Protein AF-A0A963RTH6-F1 (afdb_monomer_lite)

Radius of gyration: 16.6 Å; chains: 1; bounding box: 41×22×58 Å

pLDDT: mean 89.82, std 11.67, range [44.25, 97.75]

Foldseek 3Di:
DDPPPQDPVSVVVVVVVVLVVLLVVLVVCQVVQWDADDCPPDVQHKTFLVSQQPCVNDPPVSNVVNVVSVVSCVVVVQWDADPVDRRIIGGPDDD

Sequence (95 aa):
MTSGAINAVQAAELIRRGLLLADHKVLADIQAECHLVSPRHDPQGWRDIRPMLDQRERSAMATDMAAEALAYARDRGLIEHHPHSAHLVRITRSL

Secondary structure (DSSP, 8-state):
----PPPHHHHHHHHHHHHHHHHHHHHHHHHHHSEES-TTT-TT--EE-HHHH-TTTS-HHHHHHHHHHHHHHHHTTSEEEETTEEEEEEE----

Structure (mmCIF, N/CA/C/O backbone):
data_AF-A0A963RTH6-F1
#
_entry.id   AF-A0A963RTH6-F1
#
loop_
_atom_site.group_PDB
_atom_site.id
_atom_site.type_symbol
_atom_site.label_atom_id
_atom_site.label_alt_id
_atom_site.label_comp_id
_atom_site.label_asym_id
_atom_site.label_entity_id
_atom_site.label_seq_id
_atom_site.pdbx_PDB_ins_code
_atom_site.Cartn_x
_atom_site.Cartn_y
_atom_site.Cartn_z
_atom_site.occupancy
_atom_site.B_iso_or_equiv
_atom_site.auth_seq_id
_atom_site.auth_comp_id
_atom_site.auth_asym_id
_atom_site.auth_atom_id
_atom_site.pdbx_PDB_model_num
ATOM 1 N N . MET A 1 1 ? -9.487 11.842 39.024 1.00 44.25 1 MET A N 1
ATOM 2 C CA . MET A 1 1 ? -9.417 11.872 37.548 1.00 44.25 1 MET A CA 1
ATOM 3 C C . MET A 1 1 ? -9.970 10.554 37.037 1.00 44.25 1 MET A C 1
ATOM 5 O O . MET A 1 1 ? -9.250 9.567 36.996 1.00 44.25 1 MET A O 1
ATOM 9 N N . THR A 1 2 ? -11.273 10.485 36.784 1.00 48.91 2 THR A N 1
ATOM 10 C CA . THR A 1 2 ? -11.906 9.286 36.227 1.00 48.91 2 THR A CA 1
ATOM 11 C C . THR A 1 2 ? -11.541 9.203 34.749 1.00 48.91 2 THR A C 1
ATOM 13 O O . THR A 1 2 ? -12.069 9.949 33.930 1.00 48.91 2 THR A O 1
ATOM 16 N N . SER A 1 3 ? -10.591 8.328 34.416 1.00 63.12 3 SER A N 1
ATOM 17 C CA . SER A 1 3 ? -10.394 7.878 33.039 1.00 63.12 3 SER A CA 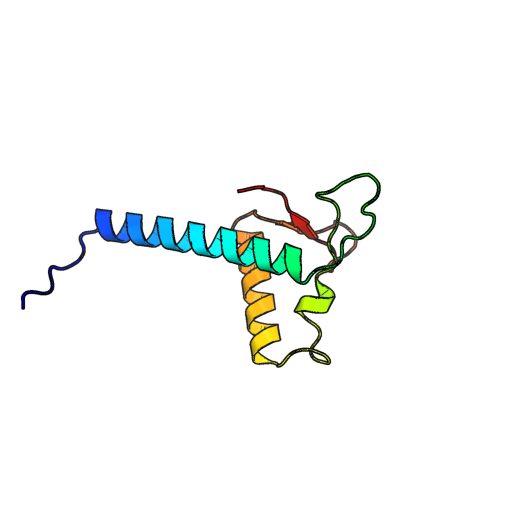1
ATOM 18 C C . SER A 1 3 ? -11.683 7.174 32.616 1.00 63.12 3 SER A C 1
ATOM 20 O O . SER A 1 3 ? -11.979 6.076 33.087 1.00 63.12 3 SER A O 1
ATOM 22 N N . GLY A 1 4 ? -12.521 7.861 31.842 1.00 74.44 4 GLY A N 1
ATOM 23 C CA . GLY A 1 4 ? -13.736 7.274 31.294 1.00 74.44 4 GLY A CA 1
ATOM 24 C C . GLY A 1 4 ? -13.337 6.204 30.290 1.00 74.44 4 GLY A C 1
ATOM 25 O O . GLY A 1 4 ? -12.697 6.520 29.289 1.00 74.44 4 GLY A O 1
ATOM 26 N N . ALA A 1 5 ? -13.675 4.945 30.570 1.00 80.56 5 ALA A N 1
ATOM 27 C CA . ALA A 1 5 ? -13.437 3.854 29.637 1.00 80.56 5 ALA A CA 1
ATOM 28 C C . ALA A 1 5 ? -14.073 4.188 28.278 1.00 80.56 5 ALA A C 1
ATOM 30 O O . ALA A 1 5 ? -15.239 4.580 28.205 1.00 80.56 5 ALA A O 1
ATOM 31 N N . ILE A 1 6 ? -13.287 4.048 27.211 1.00 86.19 6 ILE A N 1
ATOM 32 C CA . ILE A 1 6 ? -13.739 4.262 25.837 1.00 86.19 6 ILE A CA 1
ATOM 33 C C . ILE A 1 6 ? -14.786 3.188 25.530 1.00 86.19 6 ILE A C 1
ATOM 35 O O . ILE A 1 6 ? -14.517 1.997 25.696 1.00 86.19 6 ILE A O 1
ATOM 39 N N . ASN A 1 7 ? -15.985 3.584 25.102 1.00 90.88 7 ASN A N 1
ATOM 40 C CA . ASN A 1 7 ? -17.005 2.610 24.719 1.00 90.88 7 ASN A CA 1
ATOM 41 C C . ASN A 1 7 ? -16.703 2.006 23.332 1.00 90.88 7 ASN A C 1
ATOM 43 O O . ASN A 1 7 ? -15.882 2.521 22.573 1.00 90.88 7 ASN A O 1
ATOM 47 N N . ALA A 1 8 ? -17.386 0.915 22.977 1.00 92.81 8 ALA A N 1
ATOM 48 C CA . ALA A 1 8 ? -17.123 0.195 21.729 1.00 92.81 8 ALA A CA 1
ATOM 49 C C . ALA A 1 8 ? -17.283 1.068 20.466 1.00 92.81 8 ALA A C 1
ATOM 51 O O . ALA A 1 8 ? -16.526 0.910 19.512 1.00 92.81 8 ALA A O 1
ATOM 52 N N . VAL A 1 9 ? -18.222 2.021 20.470 1.00 94.19 9 VAL A N 1
ATOM 53 C CA . VAL A 1 9 ? -18.448 2.939 19.339 1.00 94.19 9 VAL A CA 1
ATOM 54 C C . VAL A 1 9 ? -17.279 3.908 19.189 1.00 94.19 9 VAL A C 1
ATOM 56 O O . VAL A 1 9 ? -16.766 4.107 18.090 1.00 94.19 9 VAL A O 1
ATOM 59 N N . GLN A 1 10 ? -16.817 4.481 20.298 1.00 93.81 10 GLN A N 1
ATOM 60 C CA . GLN A 1 10 ? -15.660 5.372 20.309 1.00 93.81 10 GLN A CA 1
ATOM 61 C C . GLN A 1 10 ? -14.380 4.626 19.909 1.00 93.81 10 GLN A C 1
ATOM 63 O O . GLN A 1 10 ? -13.578 5.161 19.148 1.00 93.81 10 GLN A O 1
ATOM 68 N N . ALA A 1 11 ? -14.208 3.381 20.361 1.00 95.00 11 ALA A N 1
ATOM 69 C CA . ALA A 1 11 ? -13.083 2.540 19.963 1.00 95.00 11 ALA A CA 1
ATOM 70 C C . ALA A 1 11 ? -13.109 2.236 18.456 1.00 95.00 11 ALA A C 1
ATOM 72 O O . ALA A 1 11 ? -12.093 2.398 17.782 1.00 95.00 11 ALA A O 1
ATOM 73 N N . ALA A 1 12 ? -14.272 1.871 17.907 1.00 95.81 12 ALA A N 1
ATOM 74 C CA . ALA A 1 12 ? -14.435 1.629 16.475 1.00 95.81 12 ALA A CA 1
ATOM 75 C C . ALA A 1 12 ? -14.117 2.879 15.638 1.00 95.81 12 ALA A C 1
ATOM 77 O O . ALA A 1 12 ? -13.434 2.785 14.618 1.00 95.81 12 ALA A O 1
ATOM 78 N N . GLU A 1 13 ? -14.552 4.058 16.085 1.00 96.69 13 GLU A N 1
ATOM 79 C CA . GLU A 1 13 ? -14.260 5.316 15.396 1.00 96.69 13 GLU A CA 1
ATOM 80 C C . GLU A 1 13 ? -12.769 5.681 15.454 1.00 96.69 13 GLU A C 1
ATOM 82 O O . GLU A 1 13 ? -12.209 6.138 14.456 1.00 96.69 13 GLU A O 1
ATOM 87 N N . LEU A 1 14 ? -12.097 5.438 16.584 1.00 96.44 14 LEU A N 1
ATOM 88 C CA . LEU A 1 14 ? -10.647 5.619 16.696 1.00 96.44 14 LEU A CA 1
ATOM 89 C C . LEU A 1 14 ? -9.888 4.684 15.751 1.00 96.44 14 LEU A C 1
ATOM 91 O O . LEU A 1 14 ? -8.991 5.139 15.043 1.00 96.44 14 LEU A O 1
ATOM 95 N N . ILE A 1 15 ? -10.283 3.409 15.685 1.00 96.69 15 ILE A N 1
ATOM 96 C CA . ILE A 1 15 ? -9.695 2.429 14.762 1.00 96.69 15 ILE A CA 1
ATOM 97 C C . ILE A 1 15 ? -9.899 2.880 13.316 1.00 96.69 15 ILE A C 1
ATOM 99 O O . ILE A 1 15 ? -8.940 2.935 12.550 1.00 96.69 15 ILE A O 1
ATOM 103 N N . ARG A 1 16 ? -11.123 3.275 12.943 1.00 96.56 16 ARG A N 1
ATOM 104 C CA . ARG A 1 16 ? -11.433 3.759 11.591 1.00 96.56 16 ARG A CA 1
ATOM 105 C C . ARG A 1 16 ? -10.552 4.947 11.201 1.00 96.56 16 ARG A C 1
ATOM 107 O O . ARG A 1 16 ? -10.016 4.970 10.097 1.00 96.56 16 ARG A O 1
ATOM 114 N N . ARG A 1 17 ? -10.383 5.926 12.095 1.00 97.19 17 ARG A N 1
ATOM 115 C CA . ARG A 1 17 ? 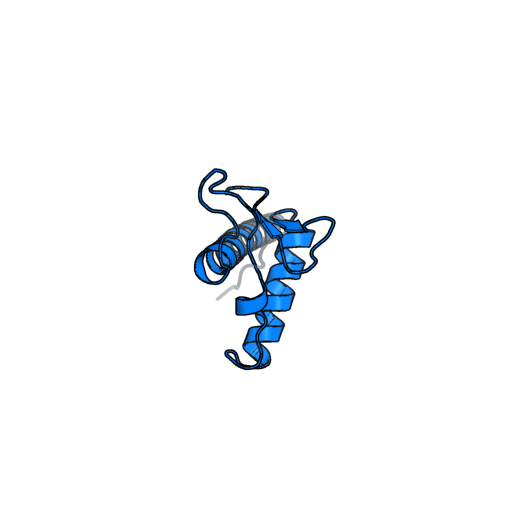-9.511 7.090 11.861 1.00 97.19 17 ARG A CA 1
ATOM 116 C C . ARG A 1 17 ? -8.043 6.698 11.758 1.00 97.19 17 ARG A C 1
ATOM 118 O O . ARG A 1 17 ? -7.358 7.200 10.875 1.00 97.19 17 ARG A O 1
ATOM 125 N N . GLY A 1 18 ? -7.578 5.803 12.627 1.00 97.62 18 GLY A N 1
ATOM 126 C CA . GLY A 1 18 ? -6.213 5.282 12.589 1.00 97.62 18 GLY A CA 1
ATOM 127 C C . GLY A 1 18 ? -5.898 4.605 11.257 1.00 97.62 18 GLY A C 1
ATOM 128 O O . GLY A 1 18 ? -4.880 4.915 10.647 1.00 97.62 18 GLY A O 1
ATOM 129 N N . LEU A 1 19 ? -6.812 3.767 10.761 1.00 96.94 19 LEU A N 1
ATOM 130 C CA . LEU A 1 19 ? -6.676 3.121 9.454 1.00 96.94 19 LEU A CA 1
ATOM 131 C C . LEU A 1 19 ? -6.644 4.136 8.309 1.00 96.94 19 LEU A C 1
ATOM 133 O O . LEU A 1 19 ? -5.815 4.011 7.421 1.00 96.94 19 LEU A O 1
ATOM 137 N N . LEU A 1 20 ? -7.484 5.176 8.345 1.00 96.31 20 LEU A N 1
ATOM 138 C CA . LEU A 1 20 ? -7.435 6.231 7.326 1.00 96.31 20 LEU A CA 1
ATOM 139 C C . LEU A 1 20 ? -6.091 6.968 7.327 1.00 96.31 20 LEU A C 1
ATOM 141 O O . LEU A 1 20 ? -5.514 7.191 6.267 1.00 96.31 20 LEU A O 1
ATOM 145 N N . LEU A 1 21 ? -5.566 7.321 8.504 1.00 97.38 21 LEU A N 1
ATOM 146 C CA . LEU A 1 21 ? -4.252 7.960 8.616 1.00 97.38 21 LEU A CA 1
ATOM 147 C C . LEU A 1 21 ? -3.133 7.047 8.102 1.00 97.38 21 LEU A C 1
ATOM 149 O O . LEU A 1 21 ? -2.237 7.520 7.404 1.00 97.38 21 LEU A O 1
ATOM 153 N N . ALA A 1 22 ? -3.200 5.752 8.417 1.00 96.94 22 ALA A N 1
ATOM 154 C CA . ALA A 1 22 ? -2.256 4.761 7.917 1.00 96.94 22 ALA A CA 1
ATOM 155 C C . ALA A 1 22 ? -2.337 4.628 6.388 1.00 96.94 22 ALA A C 1
ATOM 157 O O . ALA A 1 22 ? -1.301 4.693 5.730 1.00 96.94 22 ALA A O 1
ATOM 158 N N . ASP A 1 23 ? -3.545 4.541 5.819 1.00 97.38 23 ASP A N 1
ATOM 159 C CA . ASP A 1 23 ? -3.753 4.487 4.368 1.00 97.38 23 ASP A CA 1
ATOM 160 C C . ASP A 1 23 ? -3.114 5.715 3.682 1.00 97.38 23 ASP A C 1
ATOM 162 O O . ASP A 1 23 ? -2.348 5.570 2.728 1.00 97.38 23 ASP A O 1
ATOM 166 N N . HIS A 1 24 ? -3.348 6.925 4.210 1.00 96.12 24 HIS A N 1
ATOM 167 C CA . HIS A 1 24 ? -2.746 8.156 3.686 1.00 96.12 24 HIS A CA 1
ATOM 168 C C . HIS A 1 24 ? -1.219 8.166 3.789 1.00 96.12 24 HIS A C 1
ATOM 170 O O . HIS A 1 24 ? -0.544 8.535 2.827 1.00 96.12 24 HIS A O 1
ATOM 176 N N . LYS A 1 25 ? -0.663 7.778 4.943 1.00 96.38 25 LYS A N 1
ATOM 177 C CA . LYS A 1 25 ? 0.788 7.793 5.160 1.00 96.38 25 LYS A CA 1
ATOM 178 C C . LYS A 1 25 ? 1.500 6.821 4.225 1.00 96.38 25 LYS A C 1
ATOM 180 O O . LYS A 1 25 ? 2.482 7.200 3.599 1.00 96.38 25 LYS A O 1
ATOM 185 N N . VAL A 1 26 ? 0.976 5.605 4.098 1.00 96.31 26 VAL A N 1
ATOM 186 C CA . VAL A 1 26 ? 1.554 4.564 3.242 1.00 96.31 26 VAL A CA 1
ATOM 187 C C . VAL A 1 26 ? 1.525 4.976 1.772 1.00 96.31 26 VAL A C 1
ATOM 189 O O . VAL A 1 26 ? 2.526 4.825 1.075 1.00 96.31 26 VAL A O 1
ATOM 192 N N . LEU A 1 27 ? 0.420 5.558 1.295 1.00 94.94 27 LEU A N 1
ATOM 193 C CA . LEU A 1 27 ? 0.359 6.075 -0.074 1.00 94.94 27 LEU A CA 1
ATOM 194 C C . LEU A 1 27 ? 1.344 7.225 -0.304 1.00 94.94 27 LEU A C 1
ATOM 196 O O . LEU A 1 27 ? 2.000 7.252 -1.345 1.00 94.94 27 LEU A O 1
ATOM 200 N N . ALA A 1 28 ? 1.478 8.143 0.657 1.00 94.50 28 ALA A N 1
ATOM 201 C CA . ALA A 1 28 ? 2.438 9.239 0.569 1.00 94.50 28 ALA A CA 1
ATOM 202 C C . ALA A 1 28 ? 3.886 8.725 0.496 1.00 94.50 28 ALA A C 1
ATOM 204 O O . ALA A 1 28 ? 4.661 9.213 -0.325 1.00 94.50 28 ALA A O 1
ATOM 205 N N . ASP A 1 29 ? 4.231 7.704 1.283 1.00 95.06 29 ASP A N 1
ATOM 206 C CA . ASP A 1 29 ? 5.566 7.096 1.270 1.00 95.06 29 ASP A CA 1
ATOM 207 C C . ASP A 1 29 ? 5.861 6.413 -0.065 1.00 95.06 29 ASP A C 1
ATOM 209 O O . ASP A 1 29 ? 6.896 6.666 -0.676 1.00 95.06 29 ASP A O 1
ATOM 213 N N . ILE A 1 30 ? 4.917 5.629 -0.592 1.00 94.25 30 ILE A N 1
ATOM 214 C CA . ILE A 1 30 ? 5.051 5.010 -1.919 1.00 94.25 30 ILE A CA 1
ATOM 215 C C . ILE A 1 30 ? 5.213 6.085 -3.003 1.00 94.25 30 ILE A C 1
ATOM 217 O O . ILE A 1 30 ? 5.994 5.925 -3.941 1.00 94.25 30 ILE A O 1
ATOM 221 N N . GLN A 1 31 ? 4.484 7.196 -2.902 1.00 92.44 31 GLN A N 1
ATOM 222 C CA . GLN A 1 31 ? 4.586 8.283 -3.872 1.00 92.44 31 GLN A CA 1
ATOM 223 C C . GLN A 1 31 ? 5.932 9.007 -3.818 1.00 92.44 31 GLN A C 1
ATOM 225 O O . GLN A 1 31 ? 6.442 9.375 -4.880 1.00 92.44 31 GLN A O 1
ATOM 230 N N . ALA A 1 32 ? 6.470 9.210 -2.614 1.00 92.75 32 ALA A N 1
ATOM 231 C CA . ALA A 1 32 ? 7.704 9.946 -2.370 1.00 92.75 32 ALA A CA 1
ATOM 232 C C . ALA A 1 32 ? 8.962 9.109 -2.633 1.00 92.75 32 ALA A C 1
ATOM 234 O O . ALA A 1 32 ? 9.945 9.635 -3.149 1.00 92.75 32 ALA A O 1
ATOM 235 N N . GLU A 1 33 ? 8.935 7.825 -2.281 1.00 93.88 33 GLU A N 1
ATOM 236 C CA . GLU A 1 33 ? 10.125 6.970 -2.273 1.00 93.88 33 GLU A CA 1
ATOM 237 C C . GLU A 1 33 ? 10.222 6.048 -3.496 1.00 93.88 33 GLU A C 1
ATOM 239 O O . GLU A 1 33 ? 11.318 5.631 -3.860 1.00 93.88 33 GLU A O 1
ATOM 244 N N . CYS A 1 34 ? 9.107 5.722 -4.161 1.00 92.88 34 CYS A N 1
ATOM 245 C CA . CYS A 1 34 ? 9.132 4.842 -5.333 1.00 92.88 34 CYS A CA 1
ATOM 246 C C . CYS A 1 34 ? 9.246 5.619 -6.646 1.00 92.88 34 CYS A C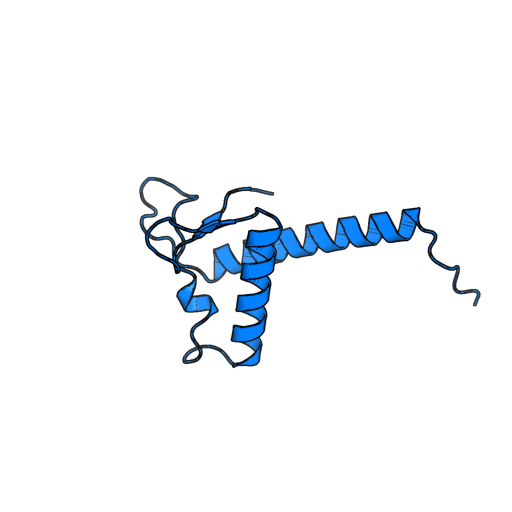 1
ATOM 248 O O . CYS A 1 34 ? 8.587 6.642 -6.859 1.00 92.88 34 CYS A O 1
ATOM 250 N N . HIS A 1 35 ? 9.987 5.057 -7.598 1.00 90.56 35 HIS A N 1
ATOM 251 C CA . HIS A 1 35 ? 10.139 5.640 -8.930 1.00 90.56 35 HIS A CA 1
ATOM 252 C C . HIS A 1 35 ? 9.020 5.208 -9.879 1.00 90.56 35 HIS A C 1
ATOM 254 O O . HIS A 1 35 ? 8.708 4.024 -9.979 1.00 90.56 35 HIS A O 1
ATOM 260 N N . LEU A 1 36 ? 8.449 6.158 -10.624 1.00 90.25 36 LEU A N 1
ATOM 261 C CA . LEU A 1 36 ? 7.439 5.882 -11.647 1.00 90.25 36 LEU A CA 1
ATOM 262 C C . LEU A 1 36 ? 8.103 5.334 -12.922 1.00 90.25 36 LEU A C 1
ATOM 264 O O . LEU A 1 36 ? 8.870 6.024 -13.596 1.00 90.25 36 LEU A O 1
ATOM 268 N N . VAL A 1 37 ? 7.787 4.089 -13.265 1.00 85.19 37 VAL A N 1
ATOM 269 C CA . VAL A 1 37 ? 8.250 3.388 -14.462 1.00 85.19 37 VAL A CA 1
ATOM 270 C C . VAL A 1 37 ? 7.270 3.706 -15.592 1.00 85.19 37 VAL A C 1
ATOM 272 O O . VAL A 1 37 ? 6.187 3.141 -15.678 1.00 85.19 37 VAL A O 1
ATOM 275 N N . SER A 1 38 ? 7.661 4.627 -16.476 1.00 69.94 38 SER A N 1
ATOM 276 C CA . SER A 1 38 ? 6.868 5.138 -17.613 1.00 69.94 38 SER A CA 1
ATOM 277 C C . SER A 1 38 ? 5.840 6.247 -17.285 1.00 69.94 38 SER A C 1
ATOM 279 O O . SER A 1 38 ? 4.642 6.110 -17.532 1.00 69.94 38 SER A O 1
ATOM 281 N N . PRO A 1 39 ? 6.303 7.425 -16.822 1.00 65.38 39 PRO A N 1
ATOM 282 C CA . PRO A 1 39 ? 5.445 8.550 -16.426 1.00 65.38 39 PRO A CA 1
ATOM 283 C C . PRO A 1 39 ? 4.690 9.232 -17.581 1.00 65.38 39 PRO A C 1
ATOM 285 O O . PRO A 1 39 ? 3.840 10.083 -17.340 1.00 65.38 39 PRO A O 1
ATOM 288 N N . ARG A 1 40 ? 5.017 8.924 -18.845 1.00 61.62 40 ARG A N 1
ATOM 289 C CA . ARG A 1 40 ? 4.572 9.726 -20.002 1.00 61.62 40 ARG A CA 1
ATOM 290 C C . ARG A 1 40 ? 3.087 9.570 -20.353 1.00 61.62 40 ARG A C 1
ATOM 292 O O . ARG A 1 40 ? 2.564 10.446 -21.034 1.00 61.62 40 ARG A O 1
ATOM 299 N N . HIS A 1 41 ? 2.422 8.500 -19.910 1.00 60.12 41 HIS A N 1
ATOM 300 C CA . HIS A 1 41 ? 1.037 8.203 -20.312 1.00 60.12 41 HIS A CA 1
ATOM 301 C C . HIS A 1 41 ? 0.109 7.734 -19.181 1.00 60.12 41 HIS A C 1
ATOM 303 O O . HIS A 1 41 ? -1.098 7.681 -19.397 1.00 60.12 41 HIS A O 1
ATOM 309 N N . ASP A 1 42 ? 0.634 7.436 -17.988 1.00 68.12 42 ASP A N 1
ATOM 310 C CA . ASP A 1 42 ? -0.170 7.037 -16.830 1.00 68.12 42 ASP A CA 1
ATOM 311 C C . ASP A 1 42 ? 0.428 7.637 -15.542 1.00 68.12 42 ASP A C 1
ATOM 313 O O . ASP A 1 42 ? 1.442 7.137 -15.046 1.00 68.12 42 ASP A O 1
ATOM 317 N N . PRO A 1 43 ? -0.156 8.716 -14.985 1.00 65.69 43 PRO A N 1
ATOM 318 C CA . PRO A 1 43 ? 0.312 9.303 -13.729 1.00 65.69 43 PRO A CA 1
ATOM 319 C C . PRO A 1 43 ? 0.085 8.378 -12.523 1.00 65.69 43 PRO A C 1
ATOM 321 O O . PRO A 1 43 ? 0.726 8.559 -11.486 1.00 65.69 43 PRO A O 1
ATOM 324 N N . GLN A 1 44 ? -0.790 7.375 -12.657 1.00 71.88 44 GLN A N 1
ATOM 325 C CA . GLN A 1 44 ? -0.942 6.301 -11.683 1.00 71.88 44 GLN A CA 1
ATOM 326 C C . GLN A 1 44 ? -0.076 5.086 -12.011 1.00 71.88 44 GLN A C 1
ATOM 328 O O . GLN A 1 44 ? -0.197 4.105 -11.299 1.00 71.88 44 GLN A O 1
AT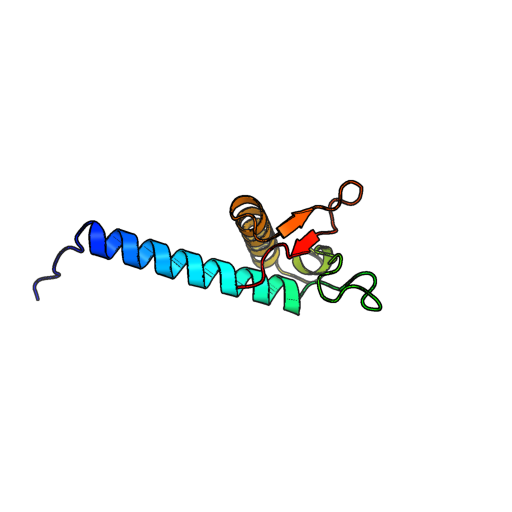OM 333 N N . GLY A 1 45 ? 0.781 5.136 -13.036 1.00 85.81 45 GLY A N 1
ATOM 334 C CA . GLY A 1 45 ? 1.502 3.988 -13.581 1.00 85.81 45 GLY A CA 1
ATOM 335 C C . GLY A 1 45 ? 2.372 3.206 -12.590 1.00 85.81 45 GLY A C 1
ATOM 336 O O . GLY A 1 45 ? 2.490 3.519 -11.405 1.00 85.81 45 GLY A O 1
ATOM 33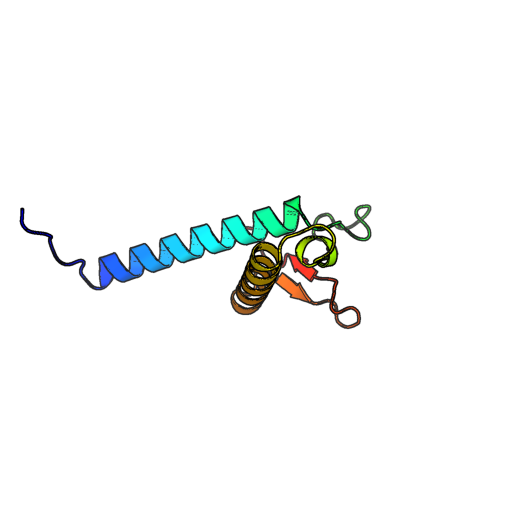7 N N . TRP A 1 46 ? 3.003 2.149 -13.096 1.00 92.88 46 TRP A N 1
ATOM 338 C CA . TRP A 1 46 ? 3.791 1.223 -12.284 1.00 92.88 46 TRP A CA 1
ATOM 339 C C . TRP A 1 46 ? 4.937 1.919 -11.550 1.00 92.88 46 TRP A C 1
ATOM 341 O O . TRP A 1 46 ? 5.739 2.628 -12.149 1.00 92.88 46 TRP A O 1
ATOM 351 N N . ARG A 1 47 ? 5.034 1.681 -10.247 1.00 94.19 47 ARG A N 1
ATOM 352 C CA . ARG A 1 47 ? 6.050 2.215 -9.345 1.00 94.19 47 ARG A CA 1
ATOM 353 C C . ARG A 1 47 ? 6.992 1.112 -8.897 1.00 94.19 47 ARG A C 1
ATOM 355 O O . ARG A 1 47 ? 6.541 0.039 -8.508 1.00 94.19 47 ARG A O 1
ATOM 362 N N . ASP A 1 48 ? 8.287 1.394 -8.941 1.00 95.62 48 ASP A N 1
ATOM 363 C CA . ASP A 1 48 ? 9.332 0.501 -8.451 1.00 95.62 48 ASP A CA 1
ATOM 364 C C . ASP A 1 48 ? 9.529 0.668 -6.945 1.00 95.62 48 ASP A C 1
ATOM 366 O O . ASP A 1 48 ? 9.927 1.742 -6.495 1.00 95.62 48 ASP A O 1
ATOM 370 N N . ILE A 1 49 ? 9.259 -0.397 -6.186 1.00 96.44 49 ILE A N 1
ATOM 371 C CA . ILE A 1 49 ? 9.347 -0.414 -4.716 1.00 96.44 49 ILE A CA 1
ATOM 372 C C . ILE A 1 49 ? 10.743 -0.752 -4.185 1.00 96.44 49 ILE A C 1
ATOM 374 O O . ILE A 1 49 ? 10.967 -0.678 -2.979 1.00 96.44 49 ILE A O 1
ATOM 378 N N . ARG A 1 50 ? 11.699 -1.127 -5.047 1.00 95.75 50 ARG A N 1
ATOM 379 C CA . ARG A 1 50 ? 13.063 -1.472 -4.610 1.00 95.75 50 ARG A CA 1
ATOM 380 C C . ARG A 1 50 ? 13.753 -0.372 -3.801 1.00 95.75 50 ARG A C 1
ATOM 382 O O . ARG A 1 50 ? 14.374 -0.746 -2.813 1.00 95.75 50 ARG A O 1
ATOM 389 N N . PRO A 1 51 ? 13.619 0.931 -4.123 1.00 95.31 51 PRO A N 1
ATOM 390 C CA . PRO A 1 51 ? 14.221 1.985 -3.309 1.00 95.31 51 PRO A CA 1
ATOM 391 C C . PRO A 1 51 ? 13.771 1.941 -1.844 1.00 95.31 51 PRO A C 1
ATOM 393 O O . PRO A 1 51 ? 14.586 2.109 -0.948 1.00 95.31 51 PRO A O 1
ATOM 396 N N . MET A 1 52 ? 12.501 1.618 -1.571 1.00 94.56 52 MET A N 1
ATOM 397 C CA . MET A 1 52 ? 11.998 1.502 -0.194 1.00 94.56 52 MET A CA 1
ATOM 398 C C . MET A 1 52 ? 12.600 0.312 0.571 1.00 94.56 52 MET A C 1
ATOM 400 O O . MET A 1 52 ? 12.605 0.312 1.804 1.00 94.56 52 MET A O 1
ATOM 404 N N . LEU A 1 53 ? 13.092 -0.700 -0.150 1.00 95.81 53 LEU A N 1
ATOM 405 C CA . LEU A 1 53 ? 13.554 -1.980 0.389 1.00 95.81 53 LEU A CA 1
ATOM 406 C C . LEU A 1 53 ? 15.072 -2.192 0.256 1.00 95.81 53 LEU A C 1
ATOM 408 O O . LEU A 1 53 ? 15.569 -3.269 0.595 1.00 95.81 53 LEU A O 1
ATOM 412 N N . ASP A 1 54 ? 15.818 -1.206 -0.248 1.00 94.75 54 ASP A N 1
ATOM 413 C CA . ASP A 1 54 ? 17.257 -1.347 -0.450 1.00 94.75 54 ASP A CA 1
ATOM 414 C C . ASP A 1 54 ? 18.024 -1.170 0.870 1.00 94.75 54 ASP A C 1
ATOM 416 O O . ASP A 1 54 ? 18.239 -0.063 1.368 1.00 94.75 54 ASP A O 1
ATOM 420 N N . GLN A 1 55 ? 18.496 -2.291 1.416 1.00 93.69 55 GLN A N 1
ATOM 421 C CA . GLN A 1 55 ? 19.307 -2.337 2.637 1.00 93.69 55 GLN A CA 1
ATOM 422 C C . GLN A 1 55 ? 20.674 -1.645 2.498 1.00 93.69 55 GLN A C 1
ATOM 424 O O . GLN A 1 55 ? 21.365 -1.447 3.496 1.00 93.69 55 GLN A O 1
ATOM 429 N N . ARG A 1 56 ? 21.105 -1.299 1.277 1.00 94.31 56 ARG A N 1
ATOM 430 C CA . ARG A 1 56 ? 22.329 -0.516 1.048 1.00 94.31 56 ARG A CA 1
ATOM 431 C C . ARG A 1 56 ? 22.120 0.968 1.329 1.00 94.31 56 ARG A C 1
ATOM 433 O O . ARG A 1 56 ? 23.083 1.655 1.654 1.00 94.31 56 ARG A O 1
ATOM 440 N N . GLU A 1 57 ? 20.885 1.447 1.202 1.00 91.12 57 GLU A N 1
ATOM 441 C CA . GLU A 1 57 ? 20.521 2.858 1.367 1.00 91.12 57 GLU A CA 1
ATOM 442 C C . GLU A 1 57 ? 19.769 3.115 2.679 1.00 91.12 57 GLU A C 1
ATOM 444 O O . GLU A 1 57 ? 19.786 4.230 3.204 1.00 91.12 57 GLU A O 1
ATOM 449 N N . ARG A 1 58 ? 19.118 2.085 3.234 1.00 93.62 58 ARG A N 1
ATOM 450 C CA . ARG A 1 58 ? 18.236 2.187 4.401 1.00 93.62 58 ARG A CA 1
ATOM 451 C C . ARG A 1 58 ? 18.677 1.226 5.501 1.00 93.62 58 ARG A C 1
ATOM 453 O O . ARG A 1 58 ? 19.258 0.174 5.254 1.00 93.62 58 ARG A O 1
ATOM 460 N N . SER A 1 59 ? 18.377 1.578 6.750 1.00 96.50 59 SER A N 1
ATOM 461 C CA . SER A 1 59 ? 18.619 0.675 7.878 1.00 96.50 59 SER A CA 1
ATOM 462 C C . SER A 1 59 ? 17.729 -0.572 7.790 1.00 96.50 59 SER A C 1
ATOM 464 O O . SER A 1 59 ? 16.680 -0.560 7.140 1.00 96.50 59 SER A O 1
ATOM 466 N N . ALA A 1 60 ? 18.113 -1.639 8.496 1.00 95.31 60 ALA A N 1
ATOM 467 C CA . ALA A 1 60 ? 17.300 -2.854 8.592 1.00 95.31 60 ALA A CA 1
ATOM 468 C C . ALA A 1 60 ? 15.880 -2.543 9.095 1.00 95.31 60 ALA A C 1
ATOM 470 O O . ALA A 1 60 ? 14.909 -2.885 8.435 1.00 95.31 60 ALA A O 1
ATOM 471 N N . MET A 1 61 ? 15.763 -1.759 10.174 1.00 96.75 61 MET A N 1
ATOM 472 C CA . MET A 1 61 ? 14.465 -1.333 10.710 1.00 96.75 61 MET A CA 1
ATOM 473 C C . MET A 1 61 ? 13.628 -0.560 9.681 1.00 96.75 61 MET A C 1
ATOM 475 O O . MET A 1 61 ? 12.427 -0.785 9.572 1.00 96.75 61 MET A O 1
ATOM 479 N N . ALA A 1 62 ? 14.240 0.347 8.912 1.00 94.94 62 ALA A N 1
ATOM 480 C CA . ALA A 1 62 ? 13.522 1.100 7.884 1.00 94.94 62 ALA A CA 1
ATOM 481 C C . ALA A 1 62 ? 13.036 0.191 6.743 1.00 94.94 62 ALA A C 1
ATOM 483 O O . ALA A 1 62 ? 11.946 0.408 6.211 1.00 94.94 62 ALA A O 1
ATOM 484 N N . THR A 1 63 ? 13.824 -0.828 6.396 1.00 96.00 63 THR A N 1
ATOM 485 C CA . THR A 1 63 ? 13.465 -1.846 5.400 1.00 96.00 63 THR A CA 1
ATOM 486 C C . THR A 1 63 ? 12.318 -2.725 5.895 1.00 96.00 63 THR A C 1
ATOM 488 O O . THR A 1 63 ? 11.347 -2.908 5.166 1.00 96.00 63 THR A O 1
ATOM 491 N N . ASP A 1 64 ? 12.376 -3.196 7.143 1.00 96.81 64 ASP A N 1
ATOM 492 C CA . ASP A 1 64 ? 11.317 -4.006 7.758 1.00 96.81 64 ASP A CA 1
ATOM 493 C C . ASP A 1 64 ? 10.000 -3.223 7.827 1.00 96.81 64 ASP A C 1
ATOM 495 O O . ASP A 1 64 ? 8.949 -3.709 7.415 1.00 96.81 64 ASP A O 1
ATOM 499 N N . MET A 1 65 ? 10.058 -1.960 8.261 1.00 97.00 65 MET A N 1
ATOM 500 C CA . MET A 1 65 ? 8.885 -1.084 8.287 1.00 97.00 65 MET A CA 1
ATOM 501 C C . MET A 1 65 ? 8.318 -0.816 6.890 1.00 97.00 65 MET A C 1
ATOM 503 O O . MET A 1 65 ? 7.101 -0.768 6.728 1.00 97.00 65 MET A O 1
ATOM 507 N N . ALA A 1 66 ? 9.171 -0.639 5.878 1.00 96.44 66 ALA A N 1
ATOM 508 C CA . ALA A 1 66 ? 8.720 -0.467 4.501 1.00 96.44 66 ALA A CA 1
ATOM 509 C C . ALA A 1 66 ? 8.066 -1.743 3.951 1.00 96.44 66 ALA A C 1
ATOM 511 O O . ALA A 1 66 ? 7.048 -1.658 3.265 1.00 96.44 66 ALA A O 1
ATOM 512 N N . ALA A 1 67 ? 8.603 -2.920 4.282 1.00 96.56 67 ALA A N 1
ATOM 513 C CA . ALA A 1 67 ? 8.000 -4.196 3.914 1.00 96.56 67 ALA A CA 1
ATOM 514 C C . ALA A 1 67 ? 6.604 -4.357 4.540 1.00 96.56 67 ALA A C 1
ATOM 516 O O . ALA A 1 67 ? 5.656 -4.697 3.831 1.00 96.56 67 ALA A O 1
ATOM 517 N N . GLU A 1 68 ? 6.452 -4.026 5.825 1.00 97.75 68 GLU A N 1
ATOM 518 C CA . GLU A 1 68 ? 5.151 -4.042 6.505 1.00 97.75 68 GLU A CA 1
ATOM 519 C C . GLU A 1 68 ? 4.175 -3.005 5.936 1.00 97.75 68 GLU A C 1
ATOM 521 O O . GLU A 1 68 ? 2.998 -3.300 5.735 1.00 97.75 68 GLU A O 1
ATOM 526 N N . ALA A 1 69 ? 4.648 -1.805 5.594 1.00 97.00 69 ALA A N 1
ATOM 527 C CA . ALA A 1 69 ? 3.825 -0.789 4.940 1.00 97.00 69 ALA A CA 1
ATOM 528 C C . ALA A 1 69 ? 3.293 -1.265 3.576 1.00 97.00 69 ALA A C 1
ATOM 530 O O . ALA A 1 69 ? 2.121 -1.055 3.260 1.00 97.00 69 ALA A O 1
ATOM 531 N N . LEU A 1 70 ? 4.124 -1.942 2.776 1.00 96.94 70 LEU A N 1
ATOM 532 C CA . LEU A 1 70 ? 3.718 -2.510 1.487 1.00 96.94 70 LEU A CA 1
ATOM 533 C C . LEU A 1 70 ? 2.750 -3.689 1.655 1.00 96.94 70 LEU A C 1
ATOM 535 O O . LEU A 1 70 ? 1.777 -3.789 0.905 1.00 96.94 70 LEU A O 1
ATOM 539 N N . ALA A 1 71 ? 2.973 -4.553 2.650 1.00 96.75 71 ALA A N 1
ATOM 540 C CA . ALA A 1 71 ? 2.047 -5.633 2.988 1.00 96.75 71 ALA A CA 1
ATOM 541 C C . ALA A 1 71 ? 0.679 -5.075 3.410 1.00 96.75 71 ALA A C 1
ATOM 543 O O . ALA A 1 71 ? -0.344 -5.469 2.849 1.00 96.75 71 ALA A O 1
ATOM 544 N N . TYR A 1 72 ? 0.668 -4.080 4.300 1.00 97.38 72 TYR A N 1
ATOM 545 C CA . TYR A 1 72 ? -0.534 -3.344 4.684 1.00 97.38 72 TYR A CA 1
ATOM 546 C C . TYR A 1 72 ? -1.244 -2.735 3.467 1.00 97.38 72 TYR A C 1
ATOM 548 O O . TYR A 1 72 ? -2.452 -2.910 3.310 1.00 97.38 72 TYR A O 1
ATOM 556 N N . ALA A 1 73 ? -0.510 -2.058 2.576 1.00 96.38 73 ALA A N 1
ATOM 557 C CA . ALA A 1 73 ? -1.074 -1.437 1.378 1.00 96.38 73 ALA A CA 1
ATOM 558 C C . ALA A 1 73 ? -1.791 -2.457 0.488 1.00 96.38 73 ALA A C 1
ATOM 560 O O . ALA A 1 73 ? -2.897 -2.200 0.006 1.00 96.38 73 ALA A O 1
ATOM 561 N N . ARG A 1 74 ? -1.167 -3.621 0.283 1.00 95.62 74 ARG A N 1
ATOM 562 C CA . ARG A 1 74 ? -1.739 -4.729 -0.484 1.00 95.62 74 ARG A CA 1
ATOM 563 C C . ARG A 1 74 ? -2.998 -5.263 0.192 1.00 95.62 74 ARG A C 1
ATOM 565 O O . ARG A 1 74 ? -4.031 -5.381 -0.460 1.00 95.62 74 ARG A O 1
ATOM 572 N N . ASP A 1 75 ? -2.934 -5.545 1.489 1.00 95.94 75 ASP A N 1
ATOM 573 C CA . ASP A 1 75 ? -4.041 -6.153 2.234 1.00 95.94 75 ASP A CA 1
ATOM 574 C C . ASP A 1 75 ? -5.247 -5.197 2.350 1.00 95.94 75 ASP A C 1
ATOM 576 O O . ASP A 1 75 ? -6.401 -5.627 2.361 1.00 95.94 75 ASP A O 1
ATOM 580 N N . ARG A 1 76 ? -4.997 -3.882 2.357 1.00 95.31 76 ARG A N 1
ATOM 581 C CA . ARG A 1 76 ? -6.018 -2.823 2.282 1.00 95.31 76 ARG A CA 1
ATOM 582 C C . ARG A 1 76 ? -6.519 -2.541 0.862 1.00 95.31 76 ARG A C 1
ATOM 584 O O . ARG A 1 76 ? -7.447 -1.747 0.703 1.00 95.31 76 ARG A O 1
ATOM 591 N N . GLY A 1 77 ? -5.924 -3.163 -0.157 1.00 94.69 77 GLY A N 1
ATOM 592 C CA . GLY A 1 77 ? -6.259 -2.948 -1.565 1.00 94.69 77 GLY A CA 1
ATOM 593 C C . GLY A 1 77 ? -5.914 -1.547 -2.078 1.00 94.69 77 GLY A C 1
ATOM 594 O O . GLY A 1 77 ? -6.582 -1.062 -2.987 1.00 94.69 77 GLY A O 1
ATOM 595 N N . LEU A 1 78 ? -4.916 -0.885 -1.483 1.00 95.06 78 LEU A N 1
ATOM 596 C CA . LEU A 1 78 ? -4.412 0.436 -1.892 1.00 95.06 78 LEU A CA 1
ATOM 597 C C . LEU A 1 78 ? -3.446 0.351 -3.078 1.00 95.06 78 LEU A C 1
ATOM 599 O O . LEU A 1 78 ? -3.264 1.328 -3.809 1.00 95.06 78 LEU A O 1
ATOM 603 N N . ILE A 1 79 ? -2.825 -0.816 -3.249 1.00 94.88 79 ILE A N 1
ATOM 604 C CA . ILE A 1 79 ? -1.949 -1.132 -4.369 1.00 94.88 79 ILE A CA 1
ATOM 605 C C . ILE A 1 79 ? -2.305 -2.481 -4.988 1.00 94.88 79 ILE A C 1
ATOM 607 O O . ILE A 1 79 ? -2.857 -3.363 -4.333 1.00 94.88 79 ILE A O 1
ATOM 611 N N . GLU A 1 80 ? -1.903 -2.659 -6.238 1.00 93.94 80 GLU A N 1
ATOM 612 C CA . GLU A 1 80 ? -1.840 -3.949 -6.920 1.00 93.94 80 GLU A CA 1
ATOM 613 C C . GLU A 1 80 ? -0.411 -4.221 -7.398 1.00 93.94 80 GLU A C 1
ATOM 615 O O . GLU A 1 80 ? 0.336 -3.291 -7.701 1.00 93.94 80 GLU A O 1
ATOM 620 N N . HIS A 1 81 ? -0.025 -5.492 -7.487 1.00 93.75 81 HIS A N 1
ATOM 621 C CA . HIS A 1 81 ? 1.274 -5.888 -8.033 1.00 93.75 81 HIS A CA 1
ATOM 622 C C . HIS A 1 81 ? 1.197 -6.130 -9.540 1.00 93.75 81 HIS A C 1
ATOM 624 O O . HIS A 1 81 ? 0.197 -6.631 -10.058 1.00 93.75 81 HIS A O 1
ATOM 630 N N . HIS A 1 82 ? 2.292 -5.838 -10.240 1.00 92.88 82 HIS A N 1
ATOM 631 C CA . HIS A 1 82 ? 2.423 -6.160 -11.654 1.00 92.88 82 HIS A CA 1
ATOM 632 C C . HIS A 1 82 ? 2.478 -7.685 -11.852 1.00 92.88 82 HIS A C 1
ATOM 634 O O . HIS A 1 82 ? 3.242 -8.361 -11.156 1.00 92.88 82 HIS A O 1
ATOM 640 N N . PRO A 1 83 ? 1.763 -8.251 -12.844 1.00 90.75 83 PRO A N 1
ATOM 641 C CA . PRO A 1 83 ? 1.659 -9.703 -13.033 1.00 90.75 83 PRO A CA 1
ATOM 642 C C . PRO A 1 83 ? 2.993 -10.398 -13.340 1.00 90.75 83 PRO A C 1
ATOM 644 O O . PRO A 1 83 ? 3.140 -11.594 -13.103 1.00 90.75 83 PRO A O 1
ATOM 647 N N . HIS A 1 84 ? 3.973 -9.662 -13.871 1.00 91.44 84 HIS A N 1
ATOM 648 C CA . HIS A 1 84 ? 5.261 -10.218 -14.306 1.00 91.44 84 HIS A CA 1
ATOM 649 C C . HIS A 1 84 ? 6.468 -9.619 -13.578 1.00 91.44 84 HIS A C 1
ATOM 651 O O . HIS A 1 84 ? 7.610 -9.930 -13.908 1.00 91.44 84 HIS A O 1
ATOM 657 N N . SER A 1 85 ? 6.255 -8.709 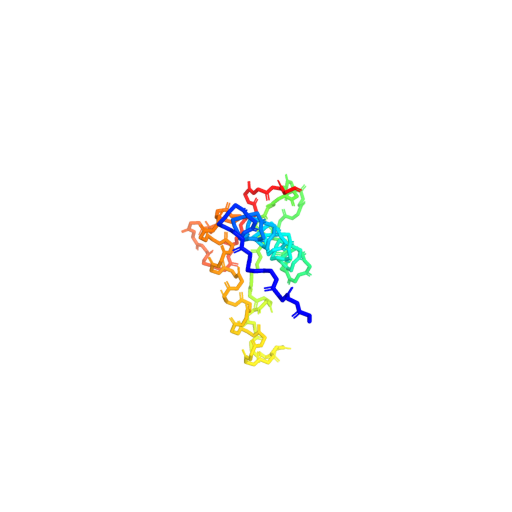-12.624 1.00 92.12 85 SER A N 1
ATOM 658 C CA . SER A 1 85 ? 7.358 -7.994 -11.972 1.00 92.12 85 SER A CA 1
ATOM 659 C C . SER A 1 85 ? 7.018 -7.713 -10.519 1.00 92.12 85 SER A C 1
ATOM 661 O O . SER A 1 85 ? 6.315 -6.760 -10.212 1.00 92.12 85 SER A O 1
ATOM 663 N N . ALA A 1 86 ? 7.553 -8.534 -9.614 1.00 91.31 86 ALA A N 1
ATOM 664 C CA . ALA A 1 86 ? 7.234 -8.464 -8.185 1.00 91.31 86 ALA A CA 1
ATOM 665 C C . ALA A 1 86 ? 7.558 -7.102 -7.541 1.00 91.31 86 ALA A C 1
ATOM 667 O O . ALA A 1 86 ? 6.915 -6.711 -6.572 1.00 91.31 86 ALA A O 1
ATOM 668 N N . HIS A 1 87 ? 8.532 -6.377 -8.097 1.00 94.31 87 HIS A N 1
ATOM 669 C CA . HIS A 1 87 ? 8.965 -5.065 -7.621 1.00 94.31 87 HIS A CA 1
ATOM 670 C C . HIS A 1 87 ? 8.173 -3.890 -8.209 1.00 94.31 87 HIS A C 1
ATOM 672 O O . HIS A 1 87 ? 8.503 -2.743 -7.925 1.00 94.31 87 HIS A O 1
ATOM 678 N N . LEU A 1 88 ? 7.173 -4.152 -9.051 1.00 95.19 88 LEU A N 1
ATOM 679 C CA . LEU A 1 88 ? 6.324 -3.110 -9.608 1.00 95.19 88 LEU A CA 1
ATOM 680 C C . LEU A 1 88 ? 4.944 -3.175 -8.970 1.00 95.19 88 LEU A C 1
ATOM 682 O O . LEU A 1 88 ? 4.303 -4.228 -8.954 1.00 95.19 88 LEU A O 1
ATOM 686 N N . VAL A 1 89 ? 4.489 -2.029 -8.477 1.00 94.88 89 VAL A N 1
ATOM 687 C CA . VAL A 1 89 ? 3.158 -1.863 -7.893 1.00 94.88 89 VAL A CA 1
ATOM 688 C C . VAL A 1 89 ? 2.440 -0.689 -8.531 1.00 94.88 89 VAL A C 1
ATOM 690 O O . VAL A 1 89 ? 3.072 0.247 -9.008 1.00 94.88 89 VAL A O 1
ATOM 693 N N . ARG A 1 90 ? 1.116 -0.715 -8.541 1.00 93.62 90 ARG A N 1
ATOM 694 C CA . ARG A 1 90 ? 0.287 0.392 -9.010 1.00 93.62 90 ARG A CA 1
ATOM 695 C C . ARG A 1 90 ? -0.645 0.822 -7.893 1.00 93.62 90 ARG A C 1
ATOM 697 O O . ARG A 1 90 ? -1.217 -0.034 -7.228 1.00 93.62 90 ARG A O 1
ATOM 704 N N . ILE A 1 91 ? -0.796 2.128 -7.683 1.00 92.44 91 ILE A N 1
ATOM 705 C CA . ILE A 1 91 ? -1.775 2.654 -6.726 1.00 92.44 91 ILE A CA 1
ATOM 706 C C . ILE A 1 91 ? -3.163 2.489 -7.351 1.00 92.44 91 ILE A C 1
ATOM 708 O O . ILE A 1 91 ? -3.424 3.004 -8.436 1.00 92.44 91 ILE A O 1
ATOM 712 N N . THR A 1 92 ? -4.037 1.737 -6.689 1.00 89.12 92 THR A N 1
ATOM 713 C CA . THR A 1 92 ? -5.381 1.386 -7.190 1.00 89.12 92 THR A CA 1
ATOM 714 C C . THR A 1 92 ? -6.452 2.347 -6.701 1.00 89.12 92 THR A C 1
ATOM 716 O O . THR A 1 92 ? -7.512 2.468 -7.317 1.00 89.12 92 THR A O 1
ATOM 719 N N . ARG A 1 93 ? -6.188 3.035 -5.586 1.00 76.06 93 ARG A N 1
ATOM 720 C CA . ARG A 1 93 ? -7.109 3.984 -4.975 1.00 76.06 93 ARG A CA 1
ATOM 721 C C . ARG A 1 93 ? -6.392 5.279 -4.640 1.00 76.06 93 ARG A C 1
ATOM 723 O O . ARG A 1 93 ? -5.474 5.304 -3.826 1.00 76.06 93 ARG A O 1
ATOM 730 N N . SER A 1 94 ? -6.872 6.364 -5.230 1.00 63.75 94 SER A N 1
ATOM 731 C CA . SER A 1 94 ? -6.625 7.711 -4.728 1.00 63.75 94 SER A CA 1
ATOM 732 C C . SER A 1 94 ? -7.561 7.935 -3.532 1.00 63.75 94 SER A C 1
ATOM 734 O O . SER A 1 94 ? -8.760 7.654 -3.640 1.00 63.75 94 SER A O 1
ATOM 736 N N . LEU A 1 95 ? -7.020 8.351 -2.385 1.00 59.16 95 LEU A N 1
ATOM 737 C CA . LEU A 1 95 ? -7.815 8.775 -1.225 1.00 59.16 95 LEU A CA 1
ATOM 738 C C . LEU A 1 95 ? -8.195 10.247 -1.347 1.00 59.16 95 LEU A C 1
ATOM 740 O O . LEU A 1 95 ? -7.310 11.035 -1.750 1.00 59.16 95 LEU A O 1
#